Protein AF-A0A378C1M9-F1 (afdb_monomer_lite)

Structure (mmCIF, N/CA/C/O backbone):
data_AF-A0A378C1M9-F1
#
_entry.id   AF-A0A378C1M9-F1
#
loop_
_atom_site.group_PDB
_atom_site.id
_atom_site.type_symbol
_atom_site.label_atom_id
_atom_site.label_alt_id
_atom_site.label_comp_id
_atom_site.label_asym_id
_atom_site.label_entity_id
_atom_site.label_seq_id
_atom_site.pdbx_PDB_ins_code
_atom_site.Cartn_x
_atom_site.Cartn_y
_atom_site.Cartn_z
_atom_site.occupancy
_atom_site.B_iso_or_equiv
_atom_site.auth_seq_id
_atom_site.auth_comp_id
_atom_site.auth_asym_id
_atom_site.auth_atom_id
_atom_site.pdbx_PDB_model_num
ATOM 1 N N . MET A 1 1 ? 4.044 20.352 -9.369 1.00 53.50 1 MET A N 1
ATOM 2 C C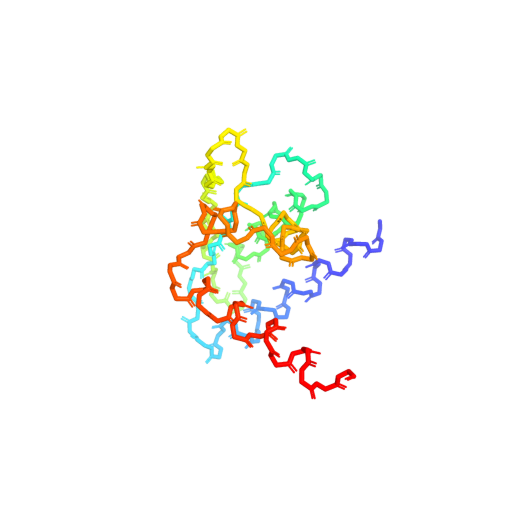A . MET A 1 1 ? 5.462 20.260 -9.794 1.00 53.50 1 MET A CA 1
ATOM 3 C C . MET A 1 1 ? 6.348 19.574 -8.758 1.00 53.50 1 MET A C 1
ATOM 5 O O . MET A 1 1 ? 7.135 18.737 -9.164 1.00 53.50 1 MET A O 1
ATOM 9 N N . VAL A 1 2 ? 6.239 19.873 -7.456 1.00 63.66 2 VAL A N 1
ATOM 10 C CA . VAL A 1 2 ? 7.089 19.230 -6.426 1.00 63.66 2 VAL A CA 1
ATOM 11 C C . VAL A 1 2 ? 6.676 17.772 -6.148 1.00 63.66 2 VAL A C 1
ATOM 13 O O . VAL A 1 2 ? 7.523 16.885 -6.204 1.00 63.66 2 VAL A O 1
ATOM 16 N N . ASP A 1 3 ? 5.376 17.496 -5.982 1.00 65.81 3 ASP A N 1
ATOM 17 C CA . ASP A 1 3 ? 4.849 16.131 -5.750 1.00 65.81 3 ASP A CA 1
ATOM 18 C C . ASP A 1 3 ? 5.197 15.143 -6.873 1.00 65.81 3 ASP A C 1
ATOM 20 O O . ASP A 1 3 ? 5.396 13.944 -6.659 1.00 65.81 3 ASP A O 1
ATOM 24 N N . ASP A 1 4 ? 5.320 15.677 -8.084 1.00 70.62 4 ASP A N 1
ATOM 25 C CA . ASP A 1 4 ? 5.645 14.919 -9.280 1.00 70.62 4 ASP A CA 1
ATOM 26 C C . ASP A 1 4 ? 7.067 14.363 -9.242 1.00 70.62 4 ASP A C 1
ATOM 28 O O . ASP A 1 4 ? 7.290 13.209 -9.610 1.00 70.62 4 ASP A O 1
ATOM 32 N N . CYS A 1 5 ? 8.002 15.182 -8.759 1.00 79.81 5 CYS A N 1
ATOM 33 C CA . CYS A 1 5 ? 9.405 14.826 -8.601 1.00 79.81 5 CYS A CA 1
ATOM 34 C C . CYS A 1 5 ? 9.573 13.773 -7.499 1.00 79.81 5 CYS A C 1
ATOM 36 O O . CYS A 1 5 ? 10.243 12.763 -7.702 1.00 79.81 5 CYS A O 1
ATOM 38 N N . HIS A 1 6 ? 8.886 13.951 -6.364 1.00 85.50 6 HIS A N 1
ATOM 39 C CA . HIS A 1 6 ? 8.912 12.978 -5.269 1.00 85.50 6 HIS A CA 1
ATOM 40 C C . HIS A 1 6 ? 8.387 11.608 -5.698 1.00 85.50 6 HIS A C 1
ATOM 42 O O . HIS A 1 6 ? 9.025 10.596 -5.420 1.00 85.50 6 HIS A O 1
ATOM 48 N N . SER A 1 7 ? 7.267 11.584 -6.426 1.00 86.75 7 SER A N 1
ATOM 49 C CA . SER A 1 7 ? 6.680 10.345 -6.945 1.00 86.75 7 SER A CA 1
ATOM 50 C C . SER A 1 7 ? 7.645 9.606 -7.872 1.00 86.75 7 SER A C 1
ATOM 52 O O . SER A 1 7 ? 7.777 8.390 -7.791 1.00 86.75 7 SER A O 1
ATOM 54 N N . GLN A 1 8 ? 8.330 10.338 -8.753 1.00 90.12 8 GLN A N 1
ATOM 55 C CA . GLN A 1 8 ? 9.266 9.747 -9.702 1.00 90.12 8 GLN A CA 1
ATOM 56 C C . GLN A 1 8 ? 10.506 9.178 -9.006 1.00 90.12 8 GLN A C 1
ATOM 58 O O . GLN A 1 8 ? 10.868 8.036 -9.278 1.00 90.12 8 GLN A O 1
ATOM 63 N N . ILE A 1 9 ? 11.113 9.937 -8.088 1.00 93.19 9 ILE A N 1
ATOM 64 C CA . ILE A 1 9 ? 12.292 9.490 -7.332 1.00 93.19 9 ILE A CA 1
ATOM 65 C C . ILE A 1 9 ? 11.967 8.227 -6.527 1.00 93.19 9 ILE A C 1
ATOM 67 O O . ILE A 1 9 ? 12.722 7.259 -6.575 1.00 93.19 9 ILE A O 1
ATOM 71 N N . ASP A 1 10 ? 10.834 8.218 -5.822 1.00 94.38 10 ASP A N 1
ATOM 72 C CA . ASP A 1 10 ? 10.386 7.070 -5.032 1.00 94.38 10 ASP A CA 1
ATOM 73 C C . ASP A 1 10 ? 10.197 5.811 -5.898 1.00 94.38 10 ASP A C 1
ATOM 75 O O . ASP A 1 10 ? 10.731 4.742 -5.592 1.00 94.38 10 ASP A O 1
ATOM 79 N N . LEU A 1 11 ? 9.494 5.944 -7.027 1.00 94.69 11 LEU A N 1
ATOM 80 C CA . LEU A 1 11 ? 9.202 4.820 -7.917 1.00 94.69 11 LEU A CA 1
ATOM 81 C C . LEU A 1 11 ? 10.446 4.299 -8.647 1.00 94.69 11 LEU A C 1
ATOM 83 O O . LEU A 1 11 ? 10.587 3.085 -8.794 1.00 94.69 11 LEU A O 1
ATOM 87 N N . GLN A 1 12 ? 11.358 5.181 -9.064 1.00 93.31 12 GLN A N 1
ATOM 88 C CA . GLN A 1 12 ? 12.630 4.786 -9.679 1.00 93.31 12 GLN A CA 1
ATOM 89 C C . GLN A 1 12 ? 13.528 4.065 -8.676 1.00 93.31 12 GLN A C 1
ATOM 91 O O . GLN A 1 12 ? 14.020 2.977 -8.967 1.00 93.31 12 GLN A O 1
ATOM 96 N N . LEU A 1 13 ? 13.672 4.607 -7.462 1.00 94.69 13 LEU A N 1
ATOM 97 C CA . LEU A 1 13 ? 14.440 3.961 -6.401 1.00 94.69 13 LEU A CA 1
ATOM 98 C C . LEU A 1 13 ? 13.887 2.565 -6.088 1.00 94.69 13 LEU A C 1
ATOM 100 O O . LEU A 1 13 ? 14.646 1.599 -5.972 1.00 94.69 13 LEU A O 1
ATOM 104 N N . PHE A 1 14 ? 12.562 2.447 -5.985 1.00 95.69 14 PHE A N 1
ATOM 105 C CA . PHE A 1 14 ? 11.905 1.164 -5.787 1.00 95.69 14 PHE A CA 1
ATOM 106 C C . PHE A 1 14 ? 12.207 0.191 -6.931 1.00 95.69 14 PHE A C 1
ATOM 108 O O . PHE A 1 14 ? 12.655 -0.926 -6.670 1.00 95.69 14 PHE A O 1
ATOM 115 N N . ARG A 1 15 ? 12.008 0.617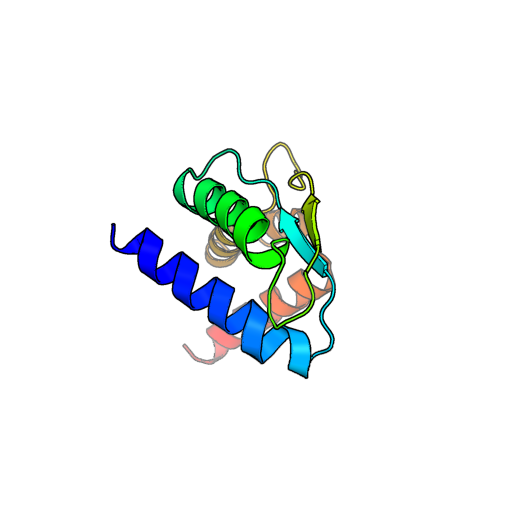 -8.183 1.00 94.81 15 ARG A N 1
ATOM 116 C CA . ARG A 1 15 ? 12.196 -0.217 -9.376 1.00 94.81 15 ARG A CA 1
ATOM 117 C C . ARG A 1 15 ? 13.634 -0.695 -9.548 1.00 94.81 15 ARG A C 1
ATOM 119 O O . A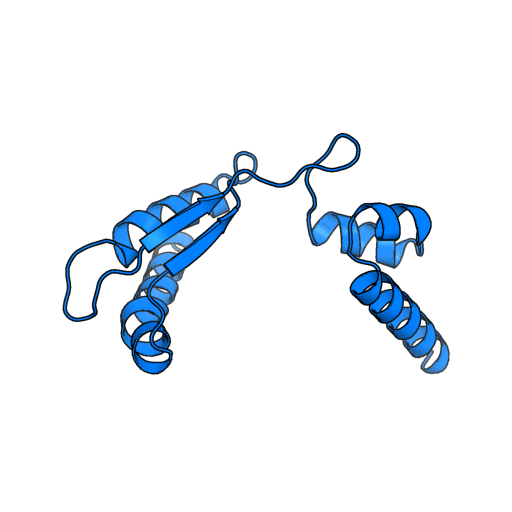RG A 1 15 ? 13.857 -1.853 -9.876 1.00 94.81 15 ARG A O 1
ATOM 126 N N . GLU A 1 16 ? 14.599 0.196 -9.366 1.00 94.12 16 GLU A N 1
ATOM 127 C CA . GLU A 1 16 ? 15.992 -0.059 -9.737 1.00 94.12 16 GLU A CA 1
ATOM 128 C C . GLU A 1 16 ? 16.812 -0.665 -8.598 1.00 94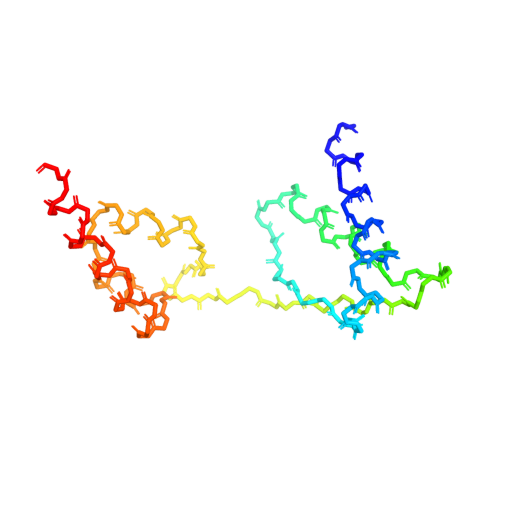.12 16 GLU A C 1
ATOM 130 O O . GLU A 1 16 ? 17.847 -1.284 -8.844 1.00 94.12 16 GLU A O 1
ATOM 135 N N . ARG A 1 17 ? 16.388 -0.478 -7.340 1.00 94.56 17 ARG A N 1
ATOM 136 C CA . ARG A 1 17 ? 17.189 -0.865 -6.168 1.00 94.56 17 ARG A CA 1
ATOM 137 C C . ARG A 1 17 ? 16.468 -1.846 -5.258 1.00 94.56 17 ARG A C 1
ATOM 139 O O . ARG A 1 17 ? 17.047 -2.870 -4.907 1.00 94.56 17 ARG A O 1
ATOM 146 N N . LEU A 1 18 ? 15.222 -1.559 -4.880 1.00 95.69 18 LEU A N 1
ATOM 147 C CA . LEU A 1 18 ? 14.496 -2.386 -3.908 1.00 95.69 18 LEU A CA 1
ATOM 148 C C . LEU A 1 18 ? 13.938 -3.659 -4.543 1.00 95.69 18 LEU A C 1
ATOM 150 O O . LEU A 1 18 ? 14.152 -4.754 -4.026 1.00 95.69 18 LEU A O 1
ATOM 154 N N . ALA A 1 19 ? 13.245 -3.525 -5.671 1.00 96.38 19 ALA A N 1
ATOM 155 C CA . ALA A 1 19 ? 12.587 -4.648 -6.317 1.00 96.38 19 ALA A CA 1
ATOM 156 C C . ALA A 1 19 ? 13.560 -5.740 -6.791 1.00 96.38 19 ALA A C 1
ATOM 158 O O . ALA A 1 19 ? 13.286 -6.903 -6.501 1.00 96.38 19 ALA A O 1
ATOM 159 N N . PRO A 1 20 ? 14.720 -5.430 -7.405 1.00 94.75 20 PRO A N 1
ATOM 160 C CA . PRO A 1 20 ? 15.671 -6.462 -7.812 1.00 94.75 20 PRO A CA 1
ATOM 161 C C . PRO A 1 20 ? 16.302 -7.173 -6.612 1.00 94.75 20 PRO A C 1
ATOM 163 O O . PRO A 1 20 ? 16.436 -8.394 -6.620 1.00 94.75 20 PRO A O 1
ATOM 166 N N . ALA A 1 21 ? 16.638 -6.425 -5.554 1.00 96.12 21 ALA A N 1
ATOM 167 C CA . ALA A 1 21 ? 17.240 -6.982 -4.344 1.00 96.12 21 ALA A CA 1
ATOM 168 C C . ALA A 1 21 ? 16.297 -7.947 -3.605 1.00 96.12 21 ALA A C 1
ATOM 170 O O . ALA A 1 21 ? 16.757 -8.902 -2.985 1.00 96.12 21 ALA A O 1
ATOM 171 N N . LEU A 1 22 ? 14.986 -7.704 -3.687 1.00 96.69 22 LEU A N 1
ATOM 172 C CA . LEU A 1 22 ? 13.947 -8.507 -3.039 1.00 96.69 22 LEU A CA 1
ATOM 173 C C . LEU A 1 22 ? 13.211 -9.449 -4.002 1.00 96.69 22 LEU A C 1
ATOM 175 O O . LEU A 1 22 ? 12.253 -10.099 -3.592 1.00 96.69 22 LEU A O 1
ATOM 179 N N . GLN A 1 23 ? 13.635 -9.514 -5.269 1.00 96.19 23 GLN A N 1
ATOM 180 C CA . GLN A 1 23 ? 12.984 -10.293 -6.330 1.00 96.19 23 GLN A CA 1
ATOM 181 C C . GLN A 1 23 ? 11.477 -9.997 -6.464 1.00 96.19 23 GLN A C 1
ATOM 183 O O . GLN A 1 23 ? 10.665 -10.884 -6.726 1.00 96.19 23 GLN A O 1
ATOM 188 N N . ILE A 1 24 ? 11.087 -8.734 -6.276 1.00 97.12 24 ILE A N 1
ATOM 189 C CA . ILE A 1 24 ? 9.694 -8.300 -6.388 1.00 97.12 24 ILE A CA 1
ATOM 190 C C . ILE A 1 24 ? 9.308 -8.231 -7.863 1.00 97.12 24 ILE A C 1
ATOM 192 O O . ILE A 1 24 ? 9.933 -7.523 -8.647 1.00 97.12 24 ILE A O 1
ATOM 196 N N . THR A 1 25 ? 8.228 -8.923 -8.212 1.00 97.00 25 THR A N 1
ATOM 197 C CA . THR A 1 25 ? 7.670 -8.961 -9.573 1.00 97.00 25 THR A CA 1
ATOM 198 C C . THR A 1 25 ? 6.316 -8.268 -9.684 1.00 97.00 25 THR A C 1
ATOM 200 O O . THR A 1 25 ? 5.923 -7.875 -10.776 1.00 97.00 25 THR A O 1
ATOM 203 N N . HIS A 1 26 ? 5.611 -8.093 -8.561 1.00 97.38 26 HIS A N 1
ATOM 204 C CA . HIS A 1 26 ? 4.276 -7.502 -8.516 1.00 97.38 26 HIS A CA 1
ATOM 205 C C . HIS A 1 26 ? 4.178 -6.472 -7.395 1.00 97.38 26 HIS A C 1
ATOM 207 O O . HIS A 1 26 ? 4.720 -6.661 -6.302 1.00 97.38 26 HIS A O 1
ATOM 213 N N . ARG A 1 27 ? 3.414 -5.410 -7.638 1.00 96.44 27 ARG A N 1
ATOM 214 C CA . ARG A 1 27 ? 3.034 -4.423 -6.631 1.00 96.44 27 ARG A CA 1
ATOM 215 C C . ARG A 1 27 ? 1.519 -4.267 -6.619 1.00 96.44 27 ARG A C 1
ATOM 217 O O . ARG A 1 27 ? 0.926 -3.807 -7.587 1.00 96.44 27 ARG A O 1
ATOM 224 N N . PHE A 1 28 ? 0.903 -4.633 -5.499 1.00 94.50 28 PHE A N 1
ATOM 225 C CA . PHE A 1 28 ? -0.541 -4.522 -5.305 1.00 94.50 28 PHE A CA 1
ATOM 226 C C . PHE A 1 28 ? -0.893 -3.162 -4.704 1.00 94.50 28 PHE A C 1
ATOM 228 O O . PHE A 1 28 ? -0.308 -2.754 -3.698 1.00 94.50 28 PHE A O 1
ATOM 235 N N . VAL A 1 29 ? -1.867 -2.474 -5.294 1.00 91.56 29 VAL A N 1
ATOM 236 C CA . VAL A 1 29 ? -2.388 -1.194 -4.795 1.00 91.56 29 VAL A CA 1
ATOM 237 C C . VAL A 1 29 ? -3.909 -1.204 -4.784 1.00 91.56 29 VAL A C 1
ATOM 239 O O . VAL A 1 29 ? -4.541 -1.862 -5.601 1.00 91.56 29 VAL A O 1
ATOM 242 N N . GLY A 1 30 ? -4.518 -0.488 -3.842 1.00 88.38 30 GLY A N 1
ATOM 243 C CA . GLY A 1 30 ? -5.966 -0.287 -3.840 1.00 88.38 30 GLY A CA 1
ATOM 244 C C . GLY A 1 30 ? -6.373 0.850 -4.777 1.00 88.38 30 GLY A C 1
ATOM 245 O O . GLY A 1 30 ? -5.661 1.853 -4.869 1.00 88.38 30 GLY A O 1
ATOM 246 N N . THR A 1 31 ? -7.546 0.735 -5.401 1.00 84.94 31 THR A N 1
ATOM 247 C CA . THR A 1 31 ? -8.156 1.835 -6.158 1.00 84.94 31 THR A CA 1
ATOM 248 C C . THR A 1 31 ? -8.396 3.044 -5.260 1.00 84.94 31 THR A C 1
ATOM 250 O O . THR A 1 31 ? -8.948 2.913 -4.159 1.00 84.94 31 THR A O 1
ATOM 253 N N . GLU A 1 32 ? -8.063 4.235 -5.750 1.00 80.56 32 GLU A N 1
ATOM 254 C CA . GLU A 1 32 ? -8.264 5.490 -5.023 1.00 80.56 32 GLU A CA 1
ATOM 255 C C . GLU A 1 32 ? -9.087 6.494 -5.849 1.00 80.56 32 GLU A C 1
ATOM 257 O O . GLU A 1 32 ? -8.547 7.328 -6.585 1.00 80.56 32 GLU A O 1
ATOM 262 N N . PRO A 1 33 ? -10.428 6.419 -5.763 1.00 72.38 33 PRO A N 1
ATOM 263 C CA . PRO A 1 33 ? -11.293 7.329 -6.492 1.00 72.38 33 PRO A CA 1
ATOM 264 C C . PRO A 1 33 ? -11.477 8.680 -5.785 1.00 72.38 33 PRO A C 1
ATOM 266 O O . PRO A 1 33 ? -11.950 9.612 -6.427 1.00 72.38 33 PRO A O 1
ATOM 269 N N . LEU A 1 34 ? -11.114 8.835 -4.511 1.00 75.88 34 LEU A N 1
ATOM 270 C CA . LEU A 1 34 ? -11.470 10.028 -3.733 1.00 75.88 34 LEU A CA 1
ATOM 271 C C . LEU A 1 34 ? -10.308 11.014 -3.580 1.00 75.88 34 LEU A C 1
ATOM 273 O O . LEU A 1 34 ? -10.544 12.207 -3.408 1.00 75.88 34 LEU A O 1
ATOM 277 N N . CYS A 1 35 ? -9.063 10.541 -3.671 1.00 81.94 35 CYS A N 1
ATOM 278 C CA . CYS A 1 35 ? -7.864 11.372 -3.558 1.00 81.94 35 CYS A CA 1
ATOM 279 C C . CYS A 1 35 ? -7.152 11.529 -4.918 1.00 81.94 35 CYS A C 1
ATOM 281 O O . CYS A 1 35 ? -6.478 10.593 -5.360 1.00 81.94 35 CYS A O 1
ATOM 283 N N . PRO A 1 36 ? -7.229 12.704 -5.580 1.00 84.38 36 PRO A N 1
ATOM 284 C CA . PRO A 1 36 ? -6.569 12.935 -6.868 1.00 84.38 36 PRO A CA 1
ATOM 285 C C . PRO A 1 36 ? -5.049 12.746 -6.823 1.00 84.38 36 PRO A C 1
ATOM 287 O O . PRO A 1 36 ? -4.472 12.202 -7.760 1.00 84.38 36 PRO A O 1
ATOM 290 N N . LEU A 1 37 ? -4.403 13.145 -5.722 1.00 86.75 37 LEU A N 1
ATOM 291 C CA . LEU A 1 37 ? -2.957 12.996 -5.539 1.00 86.75 37 LEU A CA 1
ATOM 292 C C . LEU A 1 37 ? -2.543 11.521 -5.579 1.00 86.75 37 LEU A C 1
ATOM 294 O O . LEU A 1 37 ? -1.686 11.124 -6.365 1.00 86.75 37 LEU A O 1
ATOM 298 N N . THR A 1 38 ? -3.194 10.693 -4.766 1.00 85.88 38 THR A N 1
ATOM 299 C CA . THR A 1 38 ? -2.910 9.257 -4.701 1.00 85.88 38 THR A CA 1
ATOM 300 C C . THR A 1 38 ? -3.293 8.548 -5.998 1.00 85.88 38 THR A C 1
ATOM 302 O O . THR A 1 38 ? -2.562 7.672 -6.449 1.00 85.88 38 THR A O 1
ATOM 305 N N . ARG A 1 39 ? -4.385 8.960 -6.655 1.00 88.19 39 ARG A N 1
ATOM 306 C CA . ARG A 1 39 ? -4.753 8.435 -7.974 1.00 88.19 39 ARG A CA 1
ATOM 307 C C . ARG A 1 39 ? -3.665 8.705 -9.016 1.00 88.19 39 ARG A C 1
ATOM 309 O O . ARG A 1 39 ? -3.271 7.790 -9.735 1.00 88.19 39 ARG A O 1
ATOM 316 N N . ASN A 1 40 ? -3.158 9.936 -9.079 1.00 89.44 40 ASN A N 1
ATOM 317 C CA . ASN A 1 40 ? -2.078 10.301 -9.997 1.00 89.44 40 ASN A CA 1
ATOM 318 C C . ASN A 1 40 ? -0.797 9.514 -9.691 1.00 89.44 40 ASN A C 1
ATOM 320 O O . ASN A 1 40 ? -0.101 9.086 -10.611 1.00 89.44 40 ASN A O 1
ATOM 324 N N . TYR A 1 41 ? -0.505 9.276 -8.411 1.00 91.19 41 TYR A N 1
ATOM 325 C CA . TYR A 1 41 ? 0.607 8.425 -8.000 1.00 91.19 41 TYR A CA 1
ATOM 326 C C . TYR A 1 41 ? 0.425 6.967 -8.466 1.00 91.19 41 TYR A C 1
ATOM 328 O O . TYR A 1 41 ? 1.354 6.418 -9.052 1.00 91.19 41 TYR A O 1
ATOM 336 N N . ASN A 1 42 ? -0.765 6.362 -8.322 1.00 92.56 42 ASN A N 1
ATOM 337 C CA . ASN A 1 42 ? -1.059 5.016 -8.850 1.00 92.56 42 ASN A CA 1
ATOM 338 C C . ASN A 1 42 ? -0.859 4.938 -10.374 1.00 92.56 42 ASN A C 1
ATOM 340 O O . ASN A 1 42 ? -0.245 3.997 -10.875 1.00 92.56 42 ASN A O 1
ATOM 344 N N . GLN A 1 43 ? -1.331 5.942 -11.117 1.00 91.81 43 GLN A N 1
ATOM 345 C CA . GLN A 1 43 ? -1.156 5.993 -12.572 1.00 91.81 43 GLN A CA 1
ATOM 346 C C . GLN A 1 43 ? 0.324 6.052 -12.967 1.00 91.81 43 GLN A C 1
ATOM 348 O O . GLN A 1 43 ? 0.762 5.315 -13.850 1.00 91.81 43 GLN A O 1
ATOM 353 N N . ARG A 1 44 ? 1.111 6.886 -12.277 1.00 91.94 44 ARG A N 1
ATOM 354 C CA . ARG A 1 44 ? 2.562 6.985 -12.492 1.00 91.94 44 ARG A CA 1
ATOM 355 C C . ARG A 1 44 ? 3.289 5.708 -12.119 1.00 91.94 44 ARG A C 1
ATOM 357 O O . ARG A 1 44 ? 4.194 5.300 -12.840 1.00 91.94 44 ARG A O 1
ATOM 364 N N . MET A 1 45 ? 2.890 5.080 -11.015 1.00 94.69 45 MET A N 1
ATOM 365 C CA . MET A 1 45 ? 3.407 3.784 -10.593 1.00 94.69 45 MET A CA 1
ATOM 366 C C . MET A 1 45 ? 3.233 2.773 -11.713 1.00 94.69 45 MET A C 1
ATOM 368 O O . MET A 1 45 ? 4.211 2.156 -12.114 1.00 94.69 45 MET A O 1
ATOM 372 N N . LYS A 1 46 ? 2.032 2.679 -12.284 1.00 95.00 46 LYS A N 1
ATOM 373 C CA . LYS A 1 46 ? 1.774 1.781 -13.404 1.00 95.00 46 LYS A CA 1
ATOM 374 C C . LYS A 1 46 ? 2.677 2.083 -14.599 1.00 95.00 46 LYS A C 1
ATOM 376 O O . LYS A 1 46 ? 3.401 1.204 -15.052 1.00 95.00 46 LYS A O 1
ATOM 381 N N . SER A 1 47 ? 2.734 3.342 -15.040 1.00 93.94 47 SER A N 1
ATOM 382 C CA . SER A 1 47 ? 3.570 3.711 -16.190 1.00 93.94 47 SER A CA 1
ATOM 383 C C . SER A 1 47 ? 5.065 3.471 -15.962 1.00 93.94 47 SER A C 1
ATOM 385 O O . SER A 1 47 ? 5.753 3.026 -16.872 1.00 93.94 47 SER A O 1
ATOM 387 N N . LEU A 1 48 ? 5.584 3.776 -14.767 1.00 94.25 48 LEU A N 1
ATOM 388 C CA . LEU A 1 48 ? 7.019 3.723 -14.484 1.00 94.25 48 LEU A CA 1
ATOM 389 C C . LEU A 1 48 ? 7.496 2.329 -14.108 1.00 94.25 48 LEU A C 1
ATOM 391 O O . LEU A 1 48 ? 8.644 2.012 -14.389 1.00 94.25 48 LEU A O 1
ATOM 395 N N . LEU A 1 49 ? 6.670 1.513 -13.457 1.00 96.06 49 LEU A N 1
ATOM 396 C CA . LEU A 1 49 ? 7.062 0.176 -13.020 1.00 96.06 49 LEU A CA 1
ATOM 397 C C . LEU A 1 49 ? 6.890 -0.873 -14.125 1.00 96.06 49 LEU A C 1
ATOM 399 O O . LEU A 1 49 ? 7.719 -1.774 -14.223 1.00 96.06 49 LEU A O 1
ATOM 403 N N . GLU A 1 50 ? 5.891 -0.720 -14.999 1.00 96.12 50 GLU A N 1
ATOM 404 C CA . GLU A 1 50 ? 5.623 -1.668 -16.094 1.00 96.12 50 GLU A CA 1
ATOM 405 C C . GLU A 1 50 ? 6.406 -1.352 -17.379 1.00 96.12 50 GLU A C 1
ATOM 407 O O . GLU A 1 50 ? 6.526 -2.208 -18.254 1.00 96.12 50 GLU A O 1
ATOM 412 N N . ALA A 1 51 ? 6.963 -0.140 -17.512 1.00 93.81 51 ALA A N 1
ATOM 413 C CA . ALA A 1 51 ? 7.767 0.240 -18.676 1.00 93.81 51 ALA A CA 1
ATOM 414 C C . ALA A 1 51 ? 8.976 -0.699 -18.882 1.00 93.81 51 ALA A C 1
ATOM 416 O O . ALA A 1 51 ? 9.454 -1.303 -17.925 1.00 93.81 51 ALA A O 1
ATOM 417 N N . PRO A 1 52 ? 9.536 -0.819 -20.092 1.00 90.00 52 PRO A N 1
ATOM 418 C CA . PRO A 1 52 ? 10.828 -1.478 -20.292 1.00 90.00 52 PRO A CA 1
ATOM 419 C C . PRO A 1 52 ? 11.984 -0.652 -19.694 1.00 90.00 52 PRO A C 1
ATOM 421 O O . PRO A 1 52 ? 11.885 0.568 -19.577 1.00 90.00 52 PRO A O 1
ATOM 424 N N . GLY A 1 53 ? 13.087 -1.309 -19.326 1.00 86.94 53 GLY A N 1
ATOM 425 C CA . GLY A 1 53 ? 14.285 -0.664 -18.775 1.00 86.94 53 GLY A CA 1
ATOM 426 C C . GLY A 1 53 ? 15.340 -1.677 -18.325 1.00 86.94 53 GLY A C 1
ATOM 427 O O . GLY A 1 53 ? 15.182 -2.873 -18.567 1.00 86.94 53 GLY A O 1
ATOM 428 N N . ASP A 1 54 ? 16.388 -1.199 -17.650 1.00 87.69 54 ASP A N 1
ATOM 429 C CA . ASP A 1 54 ? 17.509 -2.036 -17.184 1.00 87.69 54 ASP A CA 1
ATOM 430 C C . ASP A 1 54 ? 17.082 -3.066 -16.128 1.00 87.69 54 ASP A C 1
ATOM 432 O O . ASP A 1 54 ? 17.579 -4.192 -16.093 1.00 87.69 54 ASP A O 1
ATOM 436 N N . ALA A 1 55 ? 16.132 -2.686 -15.269 1.00 89.69 55 ALA A N 1
ATOM 437 C CA . ALA A 1 55 ? 15.492 -3.589 -14.324 1.00 89.69 55 ALA A CA 1
ATOM 438 C C . ALA A 1 55 ? 14.228 -4.217 -14.945 1.00 89.69 55 ALA A C 1
ATOM 440 O O . ALA A 1 55 ? 13.484 -3.502 -15.637 1.00 89.69 55 ALA A O 1
ATOM 441 N N . PRO A 1 56 ? 13.935 -5.505 -14.657 1.00 91.81 56 PRO A N 1
ATOM 442 C CA . PRO A 1 56 ? 12.710 -6.161 -15.102 1.00 91.81 56 PRO A CA 1
ATOM 443 C C . PRO A 1 56 ? 11.453 -5.351 -14.747 1.00 91.81 56 PRO A C 1
ATOM 445 O O . PRO A 1 56 ? 11.427 -4.696 -13.700 1.00 91.8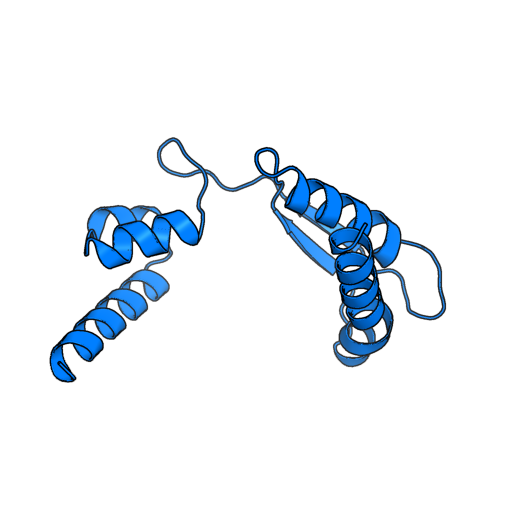1 56 PRO A O 1
ATOM 448 N N . PRO A 1 57 ? 10.415 -5.375 -15.599 1.00 95.12 57 PRO A N 1
ATOM 449 C CA . PRO A 1 57 ? 9.160 -4.704 -15.300 1.00 95.12 57 PRO A CA 1
ATOM 450 C C . PRO A 1 57 ? 8.483 -5.343 -14.083 1.00 95.12 57 PRO A C 1
ATOM 452 O O . PRO A 1 57 ? 8.589 -6.549 -13.851 1.00 95.12 57 PRO A O 1
ATOM 455 N N . ILE A 1 58 ? 7.767 -4.520 -13.323 1.00 97.38 58 ILE A N 1
ATOM 456 C CA . ILE A 1 58 ? 6.986 -4.936 -12.158 1.00 97.38 58 ILE A CA 1
ATOM 457 C C . ILE A 1 58 ? 5.521 -4.707 -12.493 1.00 97.38 58 ILE A C 1
ATOM 459 O O . ILE A 1 58 ? 5.124 -3.580 -12.787 1.00 97.38 58 ILE A O 1
ATOM 463 N N . GLU A 1 59 ? 4.722 -5.765 -12.418 1.00 97.50 59 GLU A N 1
ATOM 464 C CA . GLU A 1 59 ? 3.289 -5.690 -12.673 1.00 97.50 59 GLU A CA 1
ATOM 465 C C . GLU A 1 59 ? 2.589 -4.918 -11.551 1.00 97.50 59 GLU A C 1
ATOM 467 O O . GLU A 1 59 ? 2.739 -5.241 -10.366 1.00 97.50 59 GLU A O 1
ATOM 472 N N . VAL A 1 60 ? 1.810 -3.895 -11.907 1.00 96.75 60 VAL A N 1
ATOM 473 C CA . VAL A 1 60 ? 1.041 -3.118 -10.936 1.00 96.75 60 VAL A CA 1
ATOM 474 C C . VAL A 1 60 ? -0.406 -3.585 -10.956 1.00 96.75 60 VAL A C 1
ATOM 476 O O . VAL A 1 60 ? -1.190 -3.268 -11.854 1.00 96.75 60 VAL A O 1
ATOM 479 N N . VAL A 1 61 ? -0.776 -4.318 -9.910 1.00 95.56 61 VAL A N 1
ATOM 480 C CA . VAL A 1 61 ? -2.111 -4.893 -9.760 1.00 95.56 61 VAL A CA 1
ATOM 481 C C . VAL A 1 61 ? -2.969 -3.953 -8.919 1.00 95.56 61 VAL A C 1
ATOM 483 O O . VAL A 1 61 ? -2.815 -3.864 -7.698 1.00 95.56 61 VAL A O 1
ATOM 486 N N . GLU A 1 62 ? -3.884 -3.239 -9.573 1.00 92.69 62 GLU A N 1
ATOM 487 C CA . GLU A 1 62 ? -4.840 -2.363 -8.896 1.00 92.69 62 GLU A CA 1
ATOM 488 C C . GLU A 1 62 ? -6.108 -3.141 -8.510 1.00 92.69 62 GLU A C 1
ATOM 490 O O . GLU A 1 62 ? -6.827 -3.667 -9.358 1.00 92.69 62 GLU A O 1
ATOM 495 N N . LEU A 1 63 ? -6.371 -3.229 -7.207 1.00 91.19 63 LEU A N 1
ATOM 496 C CA . LEU A 1 63 ? -7.483 -3.966 -6.617 1.00 91.19 63 LEU A CA 1
ATOM 497 C C . LEU A 1 63 ? -8.587 -3.008 -6.178 1.00 91.19 63 LEU A C 1
ATOM 499 O O . LEU A 1 63 ? -8.315 -1.964 -5.580 1.00 91.19 63 LEU A O 1
ATOM 503 N N . ALA A 1 64 ? -9.843 -3.392 -6.409 1.00 86.12 64 ALA A N 1
ATOM 504 C CA . ALA A 1 64 ? -10.988 -2.633 -5.922 1.00 86.12 64 ALA A CA 1
ATOM 505 C C . ALA A 1 64 ? -10.894 -2.426 -4.404 1.00 86.12 64 ALA A C 1
ATOM 507 O O . ALA A 1 64 ? -10.569 -3.341 -3.640 1.00 86.12 64 ALA A O 1
ATOM 508 N N . ARG A 1 65 ? -11.164 -1.197 -3.963 1.00 81.88 65 ARG A N 1
ATOM 509 C CA . ARG A 1 65 ? -11.082 -0.845 -2.550 1.00 81.88 65 ARG A CA 1
ATOM 510 C C . ARG A 1 65 ? -12.094 -1.653 -1.746 1.00 81.88 65 ARG A C 1
ATOM 512 O O . ARG A 1 65 ? -13.276 -1.678 -2.068 1.00 81.88 65 ARG A O 1
ATOM 519 N N . ILE A 1 66 ? -11.628 -2.265 -0.663 1.00 83.44 66 ILE A N 1
ATOM 520 C CA . ILE A 1 66 ? -12.504 -3.004 0.243 1.00 83.44 66 ILE A CA 1
ATOM 521 C C . ILE A 1 66 ? -13.375 -2.014 1.021 1.00 83.44 66 ILE A C 1
ATOM 523 O O . ILE A 1 66 ? -12.877 -1.097 1.686 1.00 83.44 66 ILE A O 1
ATOM 527 N N . GLU A 1 67 ? -14.681 -2.244 0.972 1.00 82.81 67 GLU A N 1
ATOM 528 C CA . GLU A 1 67 ? -15.678 -1.519 1.749 1.00 82.81 67 GLU A CA 1
ATOM 529 C C . GLU A 1 67 ? -16.260 -2.406 2.846 1.00 82.81 67 GLU A C 1
ATOM 531 O O . GLU A 1 67 ? -16.426 -3.616 2.684 1.00 82.81 67 GLU A O 1
ATOM 536 N N . LYS A 1 68 ? -16.569 -1.798 3.991 1.00 79.00 68 LYS A N 1
ATOM 537 C CA . LYS A 1 68 ? -17.212 -2.477 5.113 1.00 79.00 68 LYS A CA 1
ATOM 538 C C . LYS A 1 68 ? -18.125 -1.504 5.848 1.00 79.00 68 LYS A C 1
ATOM 540 O O . LYS A 1 68 ? -17.723 -0.387 6.177 1.00 79.00 68 LYS A O 1
ATOM 545 N N . ASN A 1 69 ? -19.361 -1.932 6.104 1.00 73.25 69 ASN A N 1
ATOM 546 C CA . ASN A 1 69 ? -20.399 -1.136 6.770 1.00 73.25 69 ASN A CA 1
ATOM 547 C C . ASN A 1 69 ? -20.626 0.240 6.112 1.00 73.25 69 ASN A C 1
ATOM 549 O O . ASN A 1 69 ? -20.581 1.269 6.787 1.00 73.25 69 ASN A O 1
ATOM 553 N N . GLY A 1 70 ? -20.819 0.255 4.789 1.00 75.62 70 GLY A N 1
ATOM 554 C CA . GLY A 1 70 ? -21.190 1.461 4.038 1.00 75.62 70 GLY A CA 1
ATOM 555 C C . GLY A 1 70 ? -20.064 2.478 3.826 1.00 75.62 70 GLY A C 1
ATOM 556 O O . GLY A 1 70 ? -20.342 3.625 3.494 1.00 75.62 70 GLY A O 1
ATOM 557 N N . GLY A 1 71 ? -18.801 2.094 4.035 1.00 78.56 71 GLY A N 1
ATOM 558 C CA . GLY A 1 71 ? -17.671 2.960 3.710 1.00 78.56 71 GLY A CA 1
ATOM 559 C C . GLY A 1 71 ? -16.352 2.210 3.530 1.00 78.56 71 GLY A C 1
ATOM 560 O O . GLY A 1 71 ? -16.235 1.046 3.925 1.00 78.56 71 GLY A O 1
ATOM 561 N N . PRO A 1 72 ? -15.330 2.873 2.969 1.00 79.38 72 PRO A N 1
ATOM 562 C CA . PRO A 1 72 ? -14.035 2.258 2.726 1.00 79.38 72 PRO A CA 1
ATOM 563 C C . PRO A 1 72 ? -13.333 1.879 4.032 1.00 79.38 72 PRO A C 1
ATOM 565 O O . PRO A 1 72 ? -13.335 2.639 5.010 1.00 79.38 72 PRO A O 1
ATOM 568 N N . VAL A 1 73 ? -12.656 0.730 4.029 1.00 82.62 73 VAL A N 1
ATOM 569 C CA . VAL A 1 73 ? -11.675 0.407 5.070 1.00 82.62 73 VAL A CA 1
ATOM 570 C C . VAL A 1 73 ? -10.469 1.333 4.865 1.00 82.62 73 VAL A C 1
ATOM 572 O O . VAL A 1 73 ? -9.857 1.359 3.795 1.00 82.62 73 VAL A O 1
ATOM 575 N N . SER A 1 74 ? -10.147 2.167 5.859 1.00 83.69 74 SER A N 1
ATOM 576 C CA . SER A 1 74 ? -9.018 3.102 5.787 1.00 83.69 74 SER A CA 1
ATOM 577 C C . SER A 1 74 ? -8.305 3.244 7.128 1.00 83.69 74 SER A C 1
ATOM 579 O O . SER A 1 74 ? -8.930 3.277 8.190 1.00 83.69 74 SER A O 1
ATOM 581 N N . ALA A 1 75 ? -6.978 3.380 7.079 1.00 86.88 75 ALA A N 1
ATOM 582 C CA . ALA A 1 75 ? -6.158 3.536 8.277 1.00 86.88 75 ALA A CA 1
ATOM 583 C C . ALA A 1 75 ? -6.500 4.819 9.057 1.00 86.88 75 ALA A C 1
ATOM 585 O O . ALA A 1 75 ? -6.470 4.819 10.283 1.00 86.88 75 ALA A O 1
ATOM 586 N N . SER A 1 76 ? -6.877 5.902 8.368 1.00 87.94 76 SER A N 1
ATOM 587 C CA . SER A 1 76 ? -7.300 7.149 9.019 1.00 87.94 76 SER A CA 1
ATOM 588 C C . SER A 1 76 ? -8.576 6.966 9.842 1.00 87.94 76 SER A C 1
ATOM 590 O O . SER A 1 76 ? -8.625 7.434 10.975 1.00 87.94 76 SER A O 1
ATOM 592 N N . ARG A 1 77 ? -9.569 6.227 9.323 1.00 89.06 77 ARG A N 1
ATOM 593 C CA . ARG A 1 77 ? -10.797 5.902 10.067 1.00 89.06 77 ARG A CA 1
ATOM 594 C C . ARG A 1 77 ? -10.499 5.021 11.279 1.00 89.06 77 ARG A C 1
ATOM 596 O O . ARG A 1 77 ? -11.027 5.277 12.354 1.00 89.06 77 ARG A O 1
ATOM 603 N N . VAL A 1 78 ? -9.629 4.020 11.124 1.00 92.88 78 VAL A N 1
ATOM 604 C CA . VAL A 1 78 ? -9.207 3.157 12.241 1.00 92.88 78 VAL A CA 1
ATOM 605 C C . VAL A 1 78 ? -8.510 3.972 13.333 1.00 92.88 78 VAL A C 1
ATOM 607 O O . VAL A 1 78 ? -8.864 3.828 14.497 1.00 92.88 78 VAL A O 1
ATOM 610 N N . ARG A 1 79 ? -7.577 4.869 12.979 1.00 94.12 79 ARG A N 1
ATOM 611 C CA . ARG A 1 79 ? -6.894 5.745 13.949 1.00 94.12 79 ARG A CA 1
ATOM 612 C C . ARG A 1 79 ? -7.852 6.685 14.674 1.00 94.12 79 ARG A C 1
ATOM 614 O O . ARG A 1 79 ? -7.691 6.900 15.870 1.00 94.12 79 ARG A O 1
ATOM 621 N N . GLU A 1 80 ? -8.844 7.230 13.975 1.00 93.94 80 GLU A N 1
ATOM 622 C CA . GLU A 1 80 ? -9.862 8.076 14.602 1.00 93.94 80 GLU A CA 1
ATOM 623 C C . GLU A 1 80 ? -10.682 7.296 15.639 1.00 93.94 80 GLU A C 1
ATOM 625 O O . GLU A 1 80 ? -10.766 7.702 16.795 1.00 93.94 80 GLU A O 1
ATOM 630 N N . LEU A 1 81 ? -11.194 6.119 15.268 1.00 94.44 81 LEU A N 1
ATOM 631 C CA . LEU A 1 81 ? -11.946 5.252 16.182 1.00 94.44 81 LEU A CA 1
ATOM 632 C C . LEU A 1 81 ? -11.087 4.738 17.350 1.00 94.44 81 LEU A C 1
ATOM 634 O O . LEU A 1 81 ? -11.580 4.611 18.469 1.00 94.44 81 LEU A O 1
ATOM 638 N N . TYR A 1 82 ? -9.799 4.482 17.105 1.00 95.88 82 TYR A N 1
ATOM 639 C CA . TYR A 1 82 ? -8.823 4.112 18.130 1.00 95.88 82 TYR A CA 1
ATOM 640 C C . TYR A 1 82 ? -8.640 5.216 19.180 1.00 95.88 82 TYR A C 1
ATOM 642 O O . TYR A 1 82 ? -8.638 4.926 20.378 1.00 95.88 82 TYR A O 1
ATOM 650 N N . ARG A 1 83 ? -8.532 6.484 18.751 1.00 95.00 83 ARG A N 1
ATOM 651 C CA . ARG A 1 83 ? -8.459 7.640 19.664 1.00 95.00 83 ARG A CA 1
ATOM 652 C C . ARG A 1 83 ? -9.717 7.778 20.514 1.00 95.00 83 ARG A C 1
ATOM 654 O O . ARG A 1 83 ? -9.628 8.105 21.688 1.00 95.00 83 ARG A O 1
ATOM 661 N N . GLN A 1 84 ? -10.873 7.467 19.935 1.00 95.69 84 GLN A N 1
ATOM 662 C CA . GLN A 1 84 ? -12.162 7.457 20.630 1.00 95.69 84 GLN A CA 1
ATOM 663 C C . GLN A 1 84 ? -12.368 6.217 21.518 1.00 95.69 84 GLN A C 1
ATOM 665 O O . GLN A 1 84 ? -13.411 6.099 22.156 1.00 95.69 84 GLN A O 1
ATOM 670 N N . ARG A 1 85 ? -11.418 5.265 21.529 1.00 94.69 85 ARG A N 1
ATOM 671 C CA . ARG A 1 85 ? -11.530 3.962 22.210 1.00 94.69 85 ARG A CA 1
ATOM 672 C C . ARG A 1 85 ? -12.798 3.185 21.816 1.00 94.69 85 ARG A C 1
ATOM 674 O O . ARG A 1 85 ? -13.315 2.375 22.580 1.00 94.69 85 ARG A O 1
ATOM 681 N N . ASN A 1 86 ? -13.296 3.397 20.594 1.00 95.81 86 ASN A N 1
ATOM 682 C CA . ASN A 1 86 ? -14.486 2.723 20.078 1.00 95.81 86 ASN A CA 1
ATOM 683 C C . ASN A 1 86 ? -14.122 1.343 19.506 1.00 95.81 86 ASN A C 1
ATOM 685 O O . ASN A 1 86 ? -14.080 1.128 18.291 1.00 95.81 86 ASN A O 1
ATOM 689 N N . TRP A 1 87 ? -13.835 0.398 20.401 1.00 95.56 87 TRP A N 1
ATOM 690 C CA . TRP A 1 87 ? -13.347 -0.937 20.045 1.00 95.56 87 TRP A CA 1
ATOM 691 C C . TRP A 1 87 ? -14.325 -1.732 19.187 1.00 95.56 87 TRP A C 1
ATOM 693 O O . TRP A 1 87 ? -13.900 -2.450 18.285 1.00 95.56 87 TRP A O 1
ATOM 703 N N . GLN A 1 88 ? -15.630 -1.554 19.402 1.00 95.06 88 GLN A N 1
ATOM 704 C CA . GLN A 1 88 ? -16.663 -2.211 18.604 1.00 95.06 88 GLN A CA 1
ATOM 705 C C . GLN A 1 88 ? -16.596 -1.779 17.131 1.00 95.06 88 GLN A C 1
ATOM 707 O O . GLN A 1 88 ? -16.638 -2.618 16.230 1.00 95.06 88 GLN A O 1
ATOM 712 N N . ALA A 1 89 ? -16.440 -0.478 16.870 1.00 92.94 89 ALA A N 1
ATOM 713 C CA . ALA A 1 89 ? -16.310 0.034 15.510 1.00 92.94 89 ALA A CA 1
ATOM 714 C C . ALA A 1 89 ? -14.959 -0.336 14.872 1.00 92.94 89 ALA A C 1
ATOM 716 O O . ALA A 1 89 ? -14.909 -0.621 13.675 1.00 92.94 89 ALA A O 1
ATOM 717 N N . VAL A 1 90 ? -13.871 -0.379 15.653 1.00 93.94 90 VAL A N 1
ATOM 718 C CA . VAL A 1 90 ? -12.556 -0.844 15.172 1.00 93.94 90 VAL A CA 1
ATOM 719 C C . VAL A 1 90 ? -12.609 -2.322 14.787 1.00 93.94 90 VAL A C 1
ATOM 721 O O . VAL A 1 90 ? -12.174 -2.670 13.691 1.00 93.94 90 VAL A O 1
ATOM 724 N N . ALA A 1 91 ? -13.202 -3.177 15.627 1.00 94.25 91 ALA A N 1
ATOM 725 C CA . ALA A 1 91 ? -13.372 -4.611 15.375 1.00 94.25 91 ALA A CA 1
ATOM 726 C C . ALA A 1 91 ? -14.112 -4.888 14.061 1.00 94.25 91 ALA A C 1
ATOM 728 O O . ALA A 1 91 ? -13.844 -5.864 13.362 1.00 94.25 91 ALA A O 1
ATOM 729 N N . ALA A 1 92 ? -15.025 -3.993 13.683 1.00 91.94 92 ALA A N 1
ATOM 730 C CA . ALA A 1 92 ? -15.721 -4.092 12.418 1.00 91.94 92 ALA A CA 1
ATOM 731 C C . ALA A 1 92 ? -14.822 -3.799 11.206 1.00 91.94 92 ALA A C 1
ATOM 733 O O . ALA A 1 92 ? -15.166 -4.228 10.114 1.00 91.94 92 ALA A O 1
ATOM 734 N N . LEU A 1 93 ? -13.682 -3.118 11.348 1.00 90.69 93 LEU A N 1
ATOM 735 C CA . LEU A 1 93 ? -12.816 -2.708 10.234 1.00 90.69 93 LEU A CA 1
ATOM 736 C C . LEU A 1 93 ? -11.516 -3.508 10.116 1.00 90.69 93 LEU A C 1
ATOM 738 O O . LEU A 1 93 ? -10.936 -3.530 9.032 1.00 90.69 93 LEU A O 1
ATOM 742 N N . VAL A 1 94 ? -11.057 -4.149 11.191 1.00 91.81 94 VAL A N 1
ATOM 743 C CA . VAL A 1 94 ? -9.749 -4.821 11.229 1.00 91.81 94 VAL A CA 1
ATOM 744 C C . VAL A 1 94 ? -9.871 -6.305 11.593 1.00 91.81 94 VAL A C 1
ATOM 746 O O . VAL A 1 94 ? -10.848 -6.699 12.229 1.00 91.81 94 VAL A O 1
ATOM 749 N N . PRO A 1 95 ? -8.898 -7.152 11.210 1.00 93.62 95 PRO A N 1
ATOM 750 C CA . PRO A 1 95 ? -8.842 -8.535 11.675 1.00 93.62 95 PRO A CA 1
ATOM 751 C C . PRO A 1 95 ? -8.708 -8.633 13.208 1.00 93.62 95 PRO A C 1
ATOM 753 O O . PRO A 1 95 ? -8.146 -7.724 13.826 1.00 93.62 95 PRO A O 1
ATOM 756 N N . PRO A 1 96 ? -9.123 -9.755 13.831 1.00 95.56 96 PRO A N 1
ATOM 757 C CA . PRO A 1 96 ? -9.066 -9.928 15.286 1.00 95.56 96 PRO A CA 1
ATOM 758 C C . PRO A 1 96 ? -7.676 -9.692 15.886 1.00 95.56 96 PRO A C 1
ATOM 760 O O . PRO A 1 96 ? -7.557 -8.993 16.885 1.00 95.56 96 PRO A O 1
ATOM 763 N N . GLY A 1 97 ? -6.614 -10.189 15.240 1.00 96.69 97 GLY A N 1
ATOM 764 C CA . GLY A 1 97 ? -5.242 -9.982 15.719 1.00 96.69 97 GLY A CA 1
ATOM 765 C C . GLY A 1 97 ? -4.831 -8.506 15.759 1.00 96.69 97 GLY A C 1
ATOM 766 O O . GLY A 1 97 ? -4.178 -8.070 16.704 1.00 96.69 97 GLY A O 1
ATOM 767 N N . THR A 1 98 ? -5.271 -7.707 14.780 1.00 95.56 98 THR A N 1
ATOM 768 C CA . THR A 1 98 ? -5.039 -6.256 14.774 1.00 95.56 98 THR A CA 1
ATOM 769 C C . THR A 1 98 ? -5.816 -5.567 15.891 1.00 95.56 98 THR A C 1
ATOM 771 O O . THR A 1 98 ? -5.271 -4.682 16.540 1.00 95.56 98 THR A O 1
ATOM 774 N N . LEU A 1 99 ? -7.064 -5.973 16.147 1.00 96.81 99 LEU A N 1
ATOM 775 C CA . LEU A 1 99 ? -7.849 -5.435 17.260 1.00 96.81 99 LEU A CA 1
ATOM 776 C C . LEU A 1 99 ? -7.162 -5.707 18.604 1.00 96.81 99 LEU A C 1
ATOM 778 O O . LEU A 1 99 ? -6.992 -4.776 19.385 1.00 96.81 99 LEU A O 1
ATOM 782 N N . SER A 1 100 ? -6.732 -6.949 18.845 1.00 97.44 100 SER A N 1
ATOM 783 C CA . SER A 1 100 ? -6.036 -7.332 20.078 1.00 97.44 100 SER A CA 1
ATOM 784 C C . SER A 1 100 ? -4.771 -6.505 20.294 1.00 97.44 100 SER A C 1
ATOM 786 O O . SER A 1 100 ? -4.581 -5.961 21.377 1.00 97.44 100 SER A 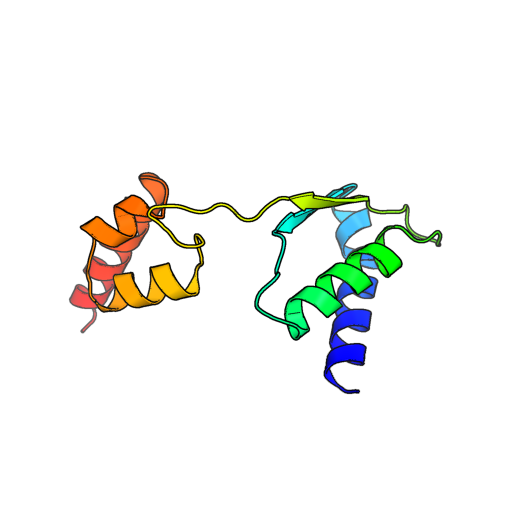O 1
ATOM 788 N N . PHE A 1 101 ? -3.952 -6.348 19.250 1.00 96.81 101 PHE A N 1
ATOM 789 C CA . PHE A 1 101 ? -2.756 -5.510 19.308 1.00 96.81 101 PHE A CA 1
ATOM 790 C C . PHE A 1 101 ? -3.086 -4.054 19.665 1.00 96.81 101 PHE A C 1
ATOM 792 O O . PHE A 1 101 ? -2.441 -3.464 20.527 1.00 96.81 101 PHE A O 1
ATOM 799 N N . LEU A 1 102 ? -4.106 -3.470 19.030 1.00 96.31 102 LEU A N 1
ATOM 800 C CA . LEU A 1 102 ? -4.506 -2.089 19.301 1.00 96.31 102 LEU A CA 1
ATOM 801 C C . LEU A 1 102 ? -5.026 -1.915 20.736 1.00 96.31 102 LEU A C 1
ATOM 803 O O . LEU A 1 102 ? -4.694 -0.931 21.386 1.00 96.31 102 LEU A O 1
ATOM 807 N N . MET A 1 103 ? -5.805 -2.862 21.259 1.00 96.00 103 MET A N 1
ATOM 808 C CA . MET A 1 103 ? -6.272 -2.801 22.649 1.00 96.00 103 MET A CA 1
ATOM 809 C C . MET A 1 103 ? -5.101 -2.862 23.640 1.00 96.00 103 MET A C 1
ATOM 811 O O . MET A 1 103 ? -5.019 -2.015 24.525 1.00 96.00 103 MET A O 1
ATOM 815 N N . GLN A 1 104 ? -4.144 -3.773 23.427 1.00 96.19 104 GLN A N 1
ATOM 816 C CA . GLN A 1 104 ? -2.924 -3.868 24.242 1.00 96.19 104 GLN A CA 1
ATOM 817 C C . GLN A 1 104 ? -2.084 -2.586 24.184 1.00 96.19 104 GLN A C 1
ATOM 819 O O . GLN A 1 104 ? -1.581 -2.117 25.205 1.00 96.19 104 GLN A O 1
ATOM 824 N N . LEU A 1 105 ? -1.950 -1.991 22.994 1.00 95.25 105 LEU A N 1
ATOM 825 C CA . LEU A 1 105 ? -1.236 -0.729 22.819 1.00 95.25 105 LEU A CA 1
ATOM 826 C C . LEU A 1 105 ? -1.885 0.386 23.653 1.00 95.25 105 LEU A C 1
ATOM 828 O O . LEU A 1 105 ? -1.194 1.073 24.402 1.00 95.25 105 LEU A O 1
ATOM 832 N N . ALA A 1 106 ? -3.211 0.509 23.602 1.00 93.06 106 ALA A N 1
ATOM 833 C CA . ALA A 1 106 ? -3.947 1.514 24.365 1.00 93.06 106 ALA A CA 1
ATOM 834 C C . ALA A 1 106 ? -3.866 1.324 25.889 1.00 93.06 106 ALA A C 1
ATOM 836 O O . ALA A 1 106 ? -3.876 2.316 26.620 1.00 93.06 106 ALA A O 1
ATOM 837 N N . GLU A 1 107 ? -3.786 0.081 26.369 1.00 90.62 107 GLU A N 1
ATOM 838 C CA . GLU A 1 107 ? -3.557 -0.237 27.785 1.00 90.62 107 GLU A CA 1
ATOM 839 C C . GLU A 1 107 ? -2.151 0.193 28.228 1.00 90.62 107 GLU A C 1
ATOM 841 O O . GLU A 1 107 ? -1.996 0.840 29.263 1.00 90.62 107 GLU A O 1
ATOM 846 N N . SER A 1 108 ? -1.129 -0.070 27.406 1.00 88.50 108 SER A N 1
ATOM 847 C CA . SER A 1 108 ? 0.252 0.331 27.707 1.00 88.50 108 SER A CA 1
ATOM 848 C C . SER A 1 108 ? 0.450 1.857 27.743 1.00 88.50 108 SER A C 1
ATOM 850 O O . SER A 1 108 ? 1.218 2.367 28.563 1.00 88.50 108 SER A O 1
ATOM 852 N N . GLU A 1 109 ? -0.300 2.597 26.917 1.00 84.50 109 GLU A N 1
ATOM 853 C CA . GLU A 1 109 ? -0.334 4.067 26.916 1.00 84.50 109 GLU A CA 1
ATOM 854 C C . GLU A 1 109 ? -0.930 4.633 28.218 1.00 84.50 109 GLU A C 1
ATOM 856 O O . GLU A 1 109 ? -0.563 5.725 28.635 1.00 84.50 109 GLU A O 1
ATOM 861 N N . HIS A 1 110 ? -1.833 3.901 28.884 1.00 65.62 110 HIS A N 1
ATOM 862 C CA . HIS A 1 110 ? -2.399 4.299 30.180 1.00 65.62 110 HIS A CA 1
ATOM 863 C C . HIS A 1 110 ? -1.440 4.058 31.350 1.00 65.62 110 HIS A C 1
ATOM 865 O O . HIS A 1 110 ? -1.521 4.747 32.359 1.00 65.62 110 HIS A O 1
ATOM 871 N N . GLN A 1 111 ? -0.536 3.083 31.231 1.00 56.44 111 GLN A N 1
ATOM 872 C CA . GLN A 1 111 ? 0.415 2.732 32.291 1.00 56.44 111 GLN A CA 1
ATOM 873 C C . GLN A 1 111 ? 1.620 3.684 32.370 1.00 56.44 111 GLN A C 1
ATOM 875 O O . GLN A 1 111 ? 2.363 3.661 33.348 1.00 56.44 111 GLN A O 1
ATOM 880 N N . THR A 1 112 ? 1.843 4.469 31.315 1.00 53.66 112 THR A N 1
ATOM 881 C CA . THR A 1 112 ? 2.984 5.382 31.153 1.00 53.66 112 THR A CA 1
ATOM 882 C C . THR A 1 112 ? 2.608 6.862 31.310 1.00 53.66 112 THR A C 1
ATOM 884 O O . THR A 1 112 ? 3.475 7.718 31.132 1.00 53.66 112 THR A O 1
ATOM 887 N N . ALA A 1 113 ? 1.349 7.155 31.656 1.00 48.12 113 ALA A N 1
ATOM 888 C CA . ALA A 1 113 ? 0.808 8.499 31.874 1.00 48.12 113 ALA A CA 1
ATOM 889 C C . ALA A 1 113 ? 0.644 8.838 33.363 1.00 48.12 113 ALA A C 1
ATOM 891 O O . ALA A 1 113 ? 0.306 7.924 34.149 1.00 48.12 113 ALA A O 1
#

Radius of gyration: 18.28 Å; chains: 1; bounding box: 39×31×53 Å

Secondary structure (DSSP, 8-state):
-HHHHHHHHHHHHIIIIIHHHTT--EEEEE--SS-HHHHHHHHHHHHHHHS-SSSPP-EEEEEPPPEETTEE--HHHHHHHHHTT-HHHHHTTS-HHHHHHHHHHHHHHHHT-

InterPro domains:
  IPR005216 Citrate lyase ligase [PTHR40599] (2-111)
  IPR013166 Citrate lyase ligase, C-terminal [PF08218] (2-102)
  IPR013166 Citrate lyase ligase, C-terminal [SM00764] (2-102)
  IPR014729 Rossmann-like alpha/beta/alpha sandwich fold [G3DSA:3.40.50.620] (9-113)

pLDDT: mean 88.88, std 10.07, range [48.12, 97.5]

Sequence (113 aa):
MVDDCHSQIDLQLFRERLAPALQITHRFVGTEPLCPLTRNYNQRMKSLLEAPGDAPPIEVVELARIEKNGGPVSASRVRELYRQRNWQAVAALVPPGTLSFLMQLAESEHQTA

Foldseek 3Di:
DVLVVVLVVVLCCCQPPVCVVVVAQEDEDEDDPPDPSVNVSLVVSQVSQQDDDPGHHHHYHYDYFDDFPPGGQDPVVLVVCLVVVVLVVNPRRDPPVVSVVSVVVVVVVVVVD

Organism: Klebsiella pneumoniae subsp. ozaenae (NCBI:txid574)